Protein AF-A0A529IB33-F1 (afdb_monomer_lite)

Radius of gyration: 16.03 Å; chains: 1; bounding box: 37×23×41 Å

Sequence (66 aa):
YVFEPLVRAHIAAGRLVQILPQSAIEEPGLFLYFPRRASMAPKLRAFIDTAQEIGRASSRTPGRAA

pLDDT: mean 82.41, std 15.03, range [32.84, 97.19]

Structure (mmCIF, N/CA/C/O backbone):
data_AF-A0A529IB33-F1
#
_entry.id   AF-A0A529IB33-F1
#
loop_
_atom_site.group_PDB
_atom_site.id
_atom_site.type_symbol
_atom_site.label_atom_id
_atom_site.label_alt_id
_atom_site.label_comp_id
_atom_site.label_asym_id
_atom_site.label_entity_id
_atom_site.label_seq_id
_atom_site.pdbx_PDB_ins_code
_atom_site.Cartn_x
_atom_site.Cartn_y
_atom_site.Cartn_z
_atom_site.occupancy
_atom_site.B_iso_or_equiv
_atom_site.auth_seq_id
_atom_site.auth_comp_id
_atom_site.a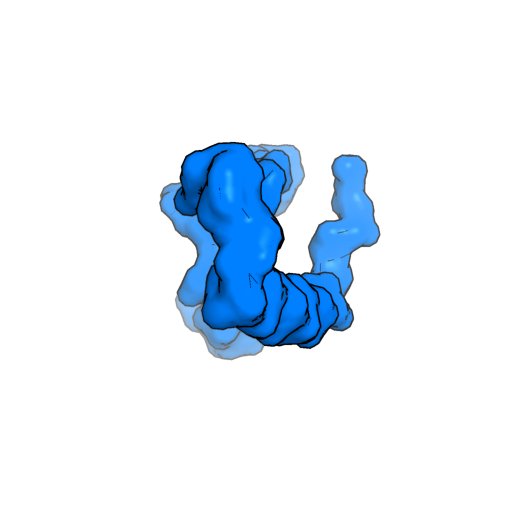uth_asym_id
_atom_site.auth_atom_id
_atom_site.pdbx_PDB_model_num
ATOM 1 N N . TYR A 1 1 ? 0.745 -0.374 17.335 1.00 71.75 1 TYR A N 1
ATOM 2 C CA . TYR A 1 1 ? 0.662 0.671 16.297 1.00 71.75 1 TYR A CA 1
ATOM 3 C C . TYR A 1 1 ? 0.713 -0.026 14.944 1.00 71.75 1 TYR A C 1
ATOM 5 O O . TYR A 1 1 ? 1.562 -0.894 14.786 1.00 71.75 1 TYR A O 1
ATOM 13 N N . VAL A 1 2 ? -0.226 0.240 14.033 1.00 85.69 2 VAL A N 1
ATOM 14 C CA . VAL A 1 2 ? -0.319 -0.404 12.704 1.00 85.69 2 VAL A CA 1
ATOM 15 C C . VAL A 1 2 ? -0.680 0.644 11.658 1.00 85.69 2 VAL A C 1
ATOM 17 O O . VAL A 1 2 ? -1.344 1.624 11.989 1.00 85.69 2 VAL A O 1
ATOM 20 N N . PHE A 1 3 ? -0.272 0.436 10.406 1.00 86.25 3 PHE A N 1
ATOM 21 C CA . PHE A 1 3 ? -0.655 1.325 9.311 1.00 86.25 3 PHE A CA 1
ATOM 22 C C . PHE A 1 3 ? -2.142 1.185 8.992 1.00 86.25 3 PHE A C 1
ATOM 24 O O . PHE A 1 3 ? -2.639 0.075 8.793 1.00 86.25 3 PHE A O 1
ATOM 31 N N . GLU A 1 4 ? -2.834 2.319 8.901 1.00 87.44 4 GLU A N 1
ATOM 32 C CA . GLU A 1 4 ? -4.276 2.375 8.654 1.00 87.44 4 GLU A CA 1
ATOM 33 C C . GLU A 1 4 ? -4.717 1.549 7.428 1.00 87.44 4 GLU A C 1
ATOM 35 O O . GLU A 1 4 ? -5.662 0.767 7.576 1.00 87.44 4 GLU A O 1
ATOM 40 N N . PRO A 1 5 ? -4.013 1.571 6.273 1.00 86.12 5 PRO A N 1
ATOM 41 C CA . PRO A 1 5 ? -4.439 0.803 5.105 1.00 86.12 5 PRO A CA 1
ATOM 42 C C . PRO A 1 5 ? -4.523 -0.709 5.344 1.00 86.12 5 PRO A C 1
ATOM 44 O O . PRO A 1 5 ? -5.336 -1.378 4.712 1.00 86.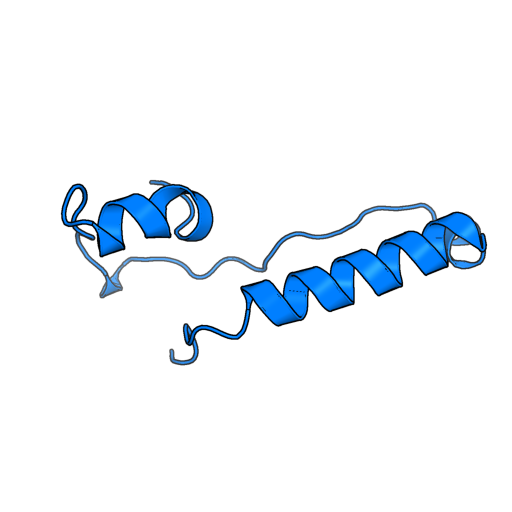12 5 PRO A O 1
ATOM 47 N N . LEU A 1 6 ? -3.725 -1.254 6.272 1.00 88.50 6 LEU A N 1
ATOM 48 C CA . LEU A 1 6 ? -3.723 -2.686 6.591 1.00 88.50 6 LEU A CA 1
ATOM 49 C C . LEU A 1 6 ? -4.951 -3.114 7.403 1.00 88.50 6 LEU A C 1
ATOM 51 O O . LEU A 1 6 ? -5.330 -4.281 7.382 1.00 88.50 6 LEU A O 1
ATOM 55 N N . VAL A 1 7 ? -5.576 -2.181 8.126 1.00 92.25 7 VAL A N 1
ATOM 56 C CA . VAL A 1 7 ? -6.687 -2.462 9.049 1.00 92.25 7 VAL A CA 1
ATOM 57 C C . VAL A 1 7 ? -7.986 -1.753 8.682 1.00 92.25 7 VAL A C 1
ATOM 59 O O . VAL A 1 7 ? -9.013 -2.011 9.310 1.00 92.25 7 VAL A O 1
ATOM 62 N N . ARG A 1 8 ? -7.986 -0.927 7.631 1.00 89.88 8 ARG A N 1
ATOM 63 C CA . ARG A 1 8 ? -9.147 -0.169 7.142 1.00 89.88 8 ARG A CA 1
ATOM 64 C C . ARG A 1 8 ? -10.413 -1.016 7.023 1.00 89.88 8 ARG A C 1
ATOM 66 O O . ARG A 1 8 ? -11.467 -0.617 7.503 1.00 89.88 8 ARG A O 1
ATOM 73 N N . ALA A 1 9 ? -10.310 -2.216 6.447 1.00 92.12 9 ALA A N 1
ATOM 74 C CA . ALA A 1 9 ? -11.450 -3.125 6.292 1.00 92.12 9 ALA A CA 1
ATOM 75 C C . ALA A 1 9 ? -12.017 -3.619 7.636 1.00 92.12 9 ALA A C 1
ATOM 77 O O . ALA A 1 9 ? -13.211 -3.872 7.760 1.00 92.12 9 ALA A O 1
ATOM 78 N N . HIS A 1 10 ? -11.168 -3.764 8.654 1.00 94.56 10 HIS A N 1
ATOM 79 C CA . HIS A 1 10 ? -11.585 -4.176 9.991 1.00 94.56 10 HIS A CA 1
ATOM 80 C C . HIS A 1 10 ? -12.207 -3.018 10.774 1.00 94.56 10 HIS A C 1
ATOM 82 O O . HIS A 1 10 ? -13.179 -3.248 11.490 1.00 94.56 10 HIS A O 1
ATOM 88 N N . ILE A 1 11 ? -11.694 -1.796 10.598 1.00 93.50 11 ILE A N 1
ATOM 89 C CA . ILE A 1 11 ? -12.289 -0.577 11.161 1.00 93.50 11 ILE A CA 1
ATOM 90 C C . ILE A 1 11 ? -13.667 -0.335 10.538 1.00 93.50 11 ILE A C 1
ATOM 92 O O . ILE A 1 11 ? -14.649 -0.188 11.258 1.00 93.50 11 ILE A O 1
ATOM 96 N N . ALA A 1 12 ? -13.770 -0.393 9.206 1.00 93.38 12 ALA A N 1
ATOM 97 C CA . ALA A 1 12 ? -15.037 -0.234 8.491 1.00 93.38 12 ALA A CA 1
ATOM 98 C C . ALA A 1 12 ? -16.078 -1.299 8.882 1.00 93.38 12 ALA A C 1
ATOM 100 O O . ALA A 1 12 ? -17.269 -1.014 8.930 1.00 93.38 12 ALA A O 1
ATOM 101 N N . ALA A 1 13 ? -15.631 -2.518 9.200 1.00 96.62 13 ALA A N 1
ATOM 102 C CA . ALA A 1 13 ? -16.493 -3.595 9.678 1.00 96.62 13 ALA A CA 1
ATOM 103 C C . ALA A 1 13 ? -16.798 -3.540 11.190 1.00 96.62 13 ALA A C 1
ATOM 105 O O . ALA A 1 13 ? -17.395 -4.480 11.711 1.00 96.62 13 ALA A O 1
ATOM 106 N N . GLY A 1 14 ? -16.337 -2.512 11.914 1.00 95.81 14 GLY A N 1
ATOM 107 C CA . GLY A 1 14 ? -16.534 -2.373 13.362 1.00 95.81 14 GLY A CA 1
ATOM 108 C C . GLY A 1 14 ? -15.795 -3.412 14.215 1.00 95.81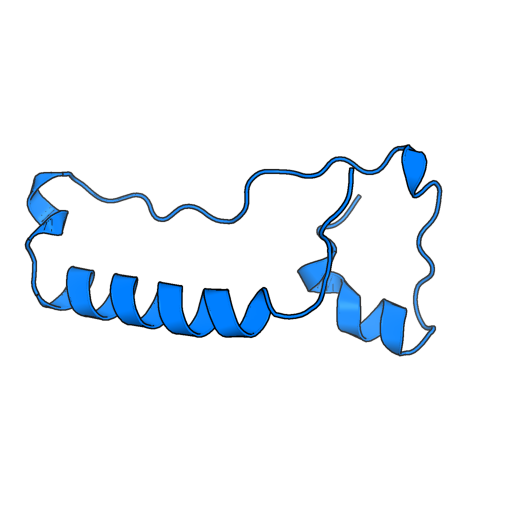 14 GLY A C 1
ATOM 109 O O . GLY A 1 14 ? -16.021 -3.498 15.417 1.00 95.81 14 GLY A O 1
ATOM 110 N N . ARG A 1 15 ? -14.900 -4.208 13.615 1.00 97.19 15 ARG A N 1
ATOM 111 C CA . ARG A 1 15 ? -14.074 -5.198 14.330 1.00 97.19 15 ARG A CA 1
ATOM 112 C C . ARG A 1 15 ? -12.903 -4.553 15.064 1.00 97.19 15 ARG A C 1
ATOM 114 O O . ARG A 1 15 ? -12.343 -5.167 15.964 1.00 97.19 15 ARG A O 1
ATOM 121 N N . LEU A 1 16 ? -12.506 -3.352 14.643 1.00 95.75 16 LEU A N 1
ATOM 122 C CA . LEU A 1 16 ? -11.471 -2.540 15.273 1.00 95.75 16 LEU A CA 1
ATOM 123 C C . LEU A 1 16 ? -11.971 -1.108 15.463 1.00 95.75 16 LEU A C 1
ATOM 125 O O . LEU A 1 16 ? -12.737 -0.600 14.647 1.00 95.75 16 LEU A O 1
ATOM 129 N N . VAL A 1 17 ? -11.479 -0.453 16.513 1.00 93.56 17 VAL A N 1
ATOM 130 C CA . VAL A 1 17 ? -11.709 0.967 16.792 1.00 93.56 17 VAL A CA 1
ATOM 131 C C . VAL A 1 17 ? -10.364 1.686 16.891 1.00 93.56 17 VAL A C 1
ATOM 133 O O . VAL A 1 17 ? -9.410 1.155 17.462 1.00 93.56 17 VAL A O 1
ATOM 136 N N . GLN A 1 18 ? -10.271 2.885 16.319 1.00 90.38 18 GLN A N 1
ATOM 137 C CA . GLN A 1 18 ? -9.096 3.737 16.477 1.00 90.38 18 GLN A CA 1
ATOM 138 C C . GLN A 1 18 ? -9.121 4.392 17.861 1.00 90.38 18 GLN A C 1
ATOM 140 O O . GLN A 1 18 ? -10.117 4.996 18.253 1.00 90.38 18 GLN A O 1
ATOM 145 N N . ILE A 1 19 ? -8.007 4.304 18.582 1.00 92.56 19 ILE A N 1
ATOM 146 C CA . ILE A 1 19 ? -7.807 4.971 19.872 1.00 92.56 19 ILE A CA 1
ATOM 147 C C . ILE A 1 19 ? -6.787 6.098 19.715 1.00 92.56 19 ILE A C 1
ATOM 149 O O . ILE A 1 19 ? -5.824 5.950 18.965 1.00 92.56 19 ILE A O 1
ATOM 153 N N . LEU A 1 20 ? -7.007 7.213 20.421 1.00 91.44 20 LEU A N 1
ATOM 154 C CA . LEU A 1 20 ? -6.141 8.403 20.406 1.00 91.44 20 LEU A CA 1
ATOM 155 C C . LEU A 1 20 ? -5.842 8.941 18.986 1.00 91.44 20 LEU A C 1
ATOM 157 O O . LEU A 1 20 ? -4.677 9.063 18.606 1.00 91.44 20 LEU A O 1
ATOM 161 N N . PRO A 1 21 ? -6.865 9.294 18.183 1.00 87.12 21 PRO A N 1
ATOM 162 C CA . PRO A 1 21 ? -6.663 9.724 16.796 1.00 87.12 21 PRO A CA 1
ATOM 163 C C . PRO A 1 21 ? -5.783 10.977 16.667 1.00 87.12 21 PRO A C 1
ATOM 165 O O . PRO A 1 21 ? -5.074 11.120 15.681 1.00 87.12 21 PRO A O 1
ATOM 168 N N . GLN A 1 22 ? -5.774 11.847 17.680 1.00 88.12 22 GLN A N 1
ATOM 169 C CA . GLN A 1 22 ? -4.964 13.072 17.710 1.00 88.12 22 GLN A CA 1
ATOM 170 C C . GLN A 1 22 ? -3.462 12.816 17.896 1.00 88.12 22 GLN A C 1
ATOM 172 O O . GLN A 1 22 ? -2.657 13.705 17.650 1.00 88.12 22 GLN A O 1
ATOM 177 N N . SER A 1 23 ? -3.082 11.623 18.358 1.00 87.81 23 SER A N 1
ATOM 178 C CA . SER A 1 23 ? -1.681 11.222 18.524 1.00 87.81 23 SER A CA 1
ATOM 179 C C . SER A 1 23 ? -1.182 10.357 17.364 1.00 87.81 23 SER A C 1
ATOM 181 O O . SER A 1 23 ? -0.046 9.888 17.403 1.00 87.81 23 SER A O 1
ATOM 183 N N . ALA A 1 24 ? -2.026 10.094 16.360 1.00 87.62 24 ALA A N 1
ATOM 184 C CA . ALA A 1 24 ? -1.629 9.345 15.178 1.00 87.62 24 ALA A CA 1
ATOM 185 C C . ALA A 1 24 ? -0.678 10.185 14.317 1.00 87.62 24 ALA A C 1
ATOM 187 O O . ALA A 1 24 ? -0.895 11.378 14.121 1.00 87.62 24 ALA A O 1
ATOM 188 N N . ILE A 1 25 ? 0.373 9.545 13.807 1.00 85.44 25 ILE A N 1
ATOM 189 C CA . ILE A 1 25 ? 1.373 10.191 12.960 1.00 85.44 25 ILE A CA 1
ATOM 190 C C . ILE A 1 25 ? 1.078 9.823 11.511 1.00 85.44 25 ILE A C 1
ATOM 192 O O . ILE A 1 25 ? 0.960 8.639 11.177 1.00 85.44 25 ILE A O 1
ATOM 196 N N . GLU A 1 26 ? 0.981 10.838 10.657 1.00 83.56 26 GLU A N 1
ATOM 197 C CA . GLU A 1 26 ? 0.994 10.642 9.214 1.00 83.56 26 GLU A CA 1
ATOM 198 C C . GLU A 1 26 ? 2.435 10.455 8.744 1.00 83.56 26 GLU A C 1
ATOM 200 O O . GLU A 1 26 ? 3.267 11.356 8.834 1.00 83.56 26 GLU A O 1
ATOM 205 N N . GLU A 1 27 ? 2.725 9.259 8.245 1.00 80.94 27 GLU A N 1
ATOM 206 C CA . GLU A 1 27 ? 4.015 8.946 7.645 1.00 80.94 27 GLU A CA 1
ATOM 207 C C . GLU A 1 27 ? 3.928 9.102 6.124 1.00 80.94 27 GLU A C 1
ATOM 209 O O . GLU A 1 27 ? 2.903 8.744 5.523 1.00 80.94 27 GLU A O 1
ATOM 214 N N . PRO A 1 28 ? 4.997 9.584 5.466 1.00 77.19 28 PRO A N 1
ATOM 215 C CA . PRO A 1 28 ? 5.078 9.550 4.019 1.00 77.19 28 PRO A CA 1
ATOM 216 C C . PRO A 1 28 ? 4.833 8.122 3.520 1.00 77.19 28 PRO A C 1
ATOM 218 O O . PRO A 1 28 ? 5.341 7.153 4.085 1.00 77.19 28 PRO A O 1
ATOM 221 N N . GLY A 1 29 ? 4.015 7.996 2.474 1.00 79.00 29 GLY A N 1
ATOM 222 C CA . GLY A 1 29 ? 3.610 6.701 1.934 1.00 79.00 29 GLY A CA 1
ATOM 223 C C . GLY A 1 29 ? 4.771 5.859 1.391 1.00 79.00 29 GLY A C 1
ATOM 224 O O . GLY A 1 29 ? 5.949 6.171 1.527 1.00 79.00 29 GLY A O 1
ATOM 225 N N . LEU A 1 30 ? 4.435 4.755 0.729 1.00 82.38 30 LEU A N 1
ATOM 226 C CA . LEU A 1 30 ? 5.437 3.832 0.196 1.00 82.38 30 LEU A CA 1
ATOM 227 C C . LEU A 1 30 ? 6.308 4.485 -0.892 1.00 82.38 30 LEU A C 1
ATOM 229 O O . LEU A 1 30 ? 5.802 5.155 -1.793 1.00 82.38 30 LEU A O 1
ATOM 233 N N . PHE A 1 31 ? 7.612 4.201 -0.852 1.00 85.44 31 PHE A N 1
ATOM 234 C CA . PHE A 1 31 ? 8.585 4.649 -1.849 1.00 85.44 31 PHE A CA 1
ATOM 235 C C . PHE A 1 31 ? 9.136 3.471 -2.655 1.00 85.44 31 PHE A C 1
ATOM 237 O O . PHE A 1 31 ? 9.422 2.404 -2.114 1.00 85.44 31 PHE A O 1
ATOM 244 N N . LEU A 1 32 ? 9.341 3.685 -3.956 1.00 87.12 32 LEU A N 1
ATOM 245 C CA . LEU A 1 32 ? 10.036 2.744 -4.834 1.00 87.12 32 LEU A CA 1
ATOM 246 C C . LEU A 1 32 ? 11.501 3.161 -4.973 1.00 87.12 32 LEU A C 1
ATOM 248 O O . LEU A 1 32 ? 11.793 4.236 -5.495 1.00 87.12 32 LEU A O 1
ATOM 252 N N . TYR A 1 33 ? 12.420 2.297 -4.542 1.00 90.44 33 TYR A N 1
ATOM 253 C CA . TYR A 1 33 ? 13.858 2.527 -4.666 1.00 90.44 33 TYR A CA 1
ATOM 254 C C . TYR A 1 33 ? 14.439 1.752 -5.851 1.00 90.44 33 TYR A C 1
ATOM 256 O O . TYR A 1 33 ? 14.302 0.533 -5.940 1.00 90.44 33 TYR A O 1
ATOM 264 N N . PHE A 1 34 ? 15.111 2.457 -6.761 1.00 88.81 34 PHE A N 1
ATOM 265 C CA . PHE A 1 34 ? 15.783 1.861 -7.913 1.00 88.81 34 PHE A CA 1
ATOM 266 C C . PHE A 1 34 ? 16.988 2.707 -8.358 1.00 88.81 34 PHE A C 1
ATOM 268 O O . PHE A 1 34 ? 17.003 3.923 -8.152 1.00 88.81 34 PHE A O 1
ATOM 275 N N . PRO A 1 35 ? 18.011 2.104 -8.998 1.00 89.00 35 PRO A N 1
ATOM 276 C CA . PRO A 1 35 ? 19.169 2.846 -9.490 1.00 89.00 35 PRO A CA 1
ATOM 277 C C . PRO A 1 35 ? 18.775 3.908 -10.521 1.00 89.00 35 PRO A C 1
ATOM 279 O O . PRO A 1 35 ? 17.991 3.631 -11.427 1.00 89.00 35 PRO A O 1
ATOM 282 N N . ARG A 1 36 ? 19.406 5.090 -10.480 1.00 82.00 36 ARG A N 1
ATOM 283 C CA . ARG A 1 36 ? 19.114 6.197 -11.414 1.00 82.00 36 ARG A CA 1
ATOM 284 C C . ARG A 1 36 ? 19.187 5.797 -12.891 1.00 82.00 36 ARG A C 1
ATOM 286 O O . ARG A 1 36 ? 18.388 6.275 -13.678 1.00 82.00 36 ARG A O 1
ATOM 293 N N . ARG A 1 37 ? 20.102 4.901 -13.272 1.00 81.19 37 ARG A N 1
ATOM 294 C CA . ARG A 1 37 ? 20.214 4.379 -14.650 1.00 81.19 37 ARG A CA 1
ATOM 295 C C . ARG A 1 37 ? 19.050 3.472 -15.068 1.00 81.19 37 ARG A C 1
ATOM 297 O O . ARG A 1 37 ? 18.758 3.364 -16.251 1.00 81.19 37 ARG A O 1
ATOM 304 N N . ALA A 1 38 ? 18.394 2.821 -14.108 1.00 78.62 38 ALA A N 1
ATOM 305 C CA . ALA A 1 38 ? 17.271 1.925 -14.363 1.00 78.62 38 ALA A CA 1
ATOM 306 C C . ALA A 1 38 ? 15.964 2.691 -14.613 1.00 78.62 38 ALA A C 1
ATOM 308 O O . ALA A 1 38 ? 15.037 2.112 -15.169 1.00 78.62 38 ALA A O 1
ATOM 309 N N . SER A 1 39 ? 15.898 3.985 -14.269 1.00 76.56 39 SER A N 1
ATOM 310 C CA . SER A 1 39 ? 14.710 4.831 -14.468 1.00 76.56 39 SER A CA 1
ATOM 311 C C . SER A 1 39 ? 14.243 4.902 -15.928 1.00 76.56 39 SER A C 1
ATOM 313 O O . SER A 1 39 ? 13.057 5.097 -16.178 1.00 76.56 39 SER A O 1
ATOM 315 N N . MET A 1 40 ? 15.167 4.710 -16.877 1.00 82.25 40 MET A N 1
ATOM 316 C CA . MET A 1 40 ? 14.911 4.723 -18.320 1.00 82.25 40 MET A CA 1
ATOM 317 C C . MET A 1 40 ? 14.538 3.345 -18.884 1.00 82.25 40 MET A C 1
ATOM 319 O O . MET A 1 40 ? 14.214 3.237 -20.064 1.00 82.25 40 MET A O 1
ATOM 323 N N . ALA A 1 41 ? 14.595 2.277 -18.081 1.00 92.06 41 ALA A N 1
ATOM 324 C CA . ALA A 1 41 ? 14.248 0.940 -18.547 1.00 92.06 41 ALA A CA 1
ATOM 325 C C . ALA A 1 41 ? 12.728 0.851 -18.799 1.00 92.06 41 ALA A C 1
ATOM 327 O O . ALA A 1 41 ? 11.956 1.050 -17.855 1.00 92.06 41 ALA A O 1
ATOM 328 N N . PRO A 1 42 ? 12.266 0.483 -20.014 1.00 92.44 42 PRO A N 1
ATOM 329 C CA . PRO A 1 42 ? 10.840 0.508 -20.359 1.00 92.44 42 PRO A CA 1
ATOM 330 C C . PRO A 1 42 ? 9.952 -0.301 -19.405 1.00 92.44 42 PRO A C 1
ATOM 332 O O . PRO A 1 42 ? 8.876 0.147 -19.020 1.00 92.44 42 PRO A O 1
ATOM 335 N N . LYS A 1 43 ? 10.432 -1.467 -18.952 1.00 92.81 43 LYS A N 1
ATOM 336 C CA . LYS A 1 43 ? 9.707 -2.319 -17.995 1.00 92.81 43 LYS A CA 1
ATOM 337 C C . LYS A 1 43 ? 9.538 -1.659 -16.625 1.00 92.81 43 LYS A C 1
ATOM 339 O O . LYS A 1 43 ? 8.469 -1.763 -16.033 1.00 92.81 43 LYS A O 1
ATOM 344 N N . LEU A 1 44 ? 10.571 -0.972 -16.128 1.00 91.50 44 LEU A N 1
ATOM 345 C CA . LEU A 1 44 ? 10.483 -0.271 -14.847 1.00 91.50 44 LEU A CA 1
ATOM 346 C C . LEU A 1 44 ? 9.545 0.928 -14.957 1.00 91.50 44 LEU A C 1
ATOM 348 O O . LEU A 1 44 ? 8.765 1.173 -14.043 1.00 91.50 44 LEU A O 1
ATOM 352 N N . ARG A 1 45 ? 9.586 1.644 -16.085 1.00 89.56 45 ARG A N 1
ATOM 353 C CA . ARG A 1 45 ? 8.681 2.766 -16.313 1.00 89.56 45 ARG A CA 1
ATOM 354 C C . ARG A 1 45 ? 7.222 2.316 -16.323 1.00 89.56 45 ARG A C 1
ATOM 356 O O . ARG A 1 45 ? 6.437 2.856 -15.555 1.00 89.56 45 ARG A O 1
ATOM 363 N N . ALA A 1 46 ? 6.906 1.267 -17.083 1.00 93.19 46 ALA A N 1
ATOM 364 C CA . ALA A 1 46 ? 5.567 0.683 -17.111 1.00 93.19 46 ALA A CA 1
ATOM 365 C C . ALA A 1 46 ? 5.095 0.236 -15.715 1.00 93.19 46 ALA A C 1
ATOM 367 O O . ALA A 1 46 ? 3.949 0.478 -15.338 1.00 93.19 46 ALA A O 1
ATOM 368 N N . PHE A 1 47 ? 5.986 -0.365 -14.918 1.00 92.75 47 PHE A N 1
ATOM 369 C CA . PHE A 1 47 ? 5.682 -0.730 -13.536 1.00 92.75 47 PHE A CA 1
ATOM 370 C C . PHE A 1 47 ? 5.382 0.493 -12.660 1.00 92.75 47 PHE A C 1
ATOM 372 O O . PHE A 1 47 ? 4.381 0.493 -11.951 1.00 92.75 47 PHE A O 1
ATOM 379 N N . ILE A 1 48 ? 6.219 1.536 -12.716 1.00 91.50 48 ILE A N 1
ATOM 380 C CA . ILE A 1 48 ? 6.014 2.775 -11.950 1.00 91.50 48 ILE A CA 1
ATOM 381 C C . ILE A 1 48 ? 4.689 3.429 -12.338 1.00 91.50 48 ILE A C 1
ATOM 383 O O . ILE A 1 48 ? 3.930 3.814 -11.452 1.00 91.50 48 ILE A O 1
ATOM 387 N N . ASP A 1 49 ? 4.396 3.529 -13.634 1.00 91.44 49 ASP A N 1
ATOM 388 C CA . ASP A 1 49 ? 3.165 4.146 -14.130 1.00 91.44 49 ASP A CA 1
ATOM 389 C C . ASP A 1 49 ? 1.931 3.366 -13.629 1.00 91.44 49 ASP A C 1
ATOM 391 O O . ASP A 1 49 ? 1.008 3.961 -13.069 1.00 91.44 49 ASP A O 1
ATOM 395 N N . THR A 1 50 ? 1.970 2.029 -13.696 1.00 93.31 50 THR A N 1
ATOM 396 C CA . THR A 1 50 ? 0.909 1.147 -13.169 1.00 93.31 50 THR A CA 1
ATOM 397 C C . THR A 1 50 ? 0.760 1.283 -11.650 1.00 93.31 50 THR A C 1
ATOM 399 O O . THR A 1 50 ? -0.346 1.417 -11.128 1.00 93.31 50 THR A O 1
ATOM 402 N N . ALA A 1 51 ? 1.872 1.285 -10.911 1.00 90.81 51 ALA A N 1
ATOM 403 C CA . ALA A 1 51 ? 1.868 1.442 -9.460 1.00 90.81 51 ALA A CA 1
ATOM 404 C C . ALA A 1 51 ? 1.311 2.810 -9.035 1.00 90.81 51 ALA A C 1
ATOM 406 O O . ALA A 1 51 ? 0.578 2.893 -8.050 1.00 90.81 51 ALA A O 1
ATOM 407 N N . GLN A 1 52 ? 1.607 3.877 -9.782 1.00 87.75 52 GLN A N 1
ATOM 408 C CA . GLN A 1 52 ? 1.032 5.201 -9.547 1.00 87.75 52 GLN A CA 1
ATOM 409 C C . GLN A 1 52 ? -0.470 5.235 -9.841 1.00 87.75 52 GLN A C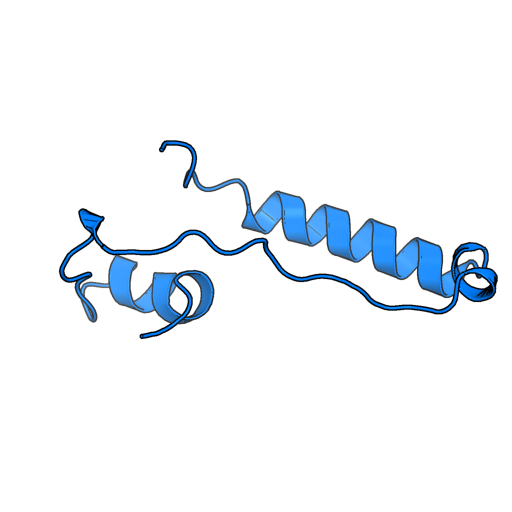 1
ATOM 411 O O . GLN A 1 52 ? -1.217 5.861 -9.090 1.00 87.75 52 GLN A O 1
ATOM 416 N N . GLU A 1 53 ? -0.931 4.577 -10.904 1.00 89.19 53 GLU A N 1
ATOM 417 C CA . GLU A 1 53 ? -2.355 4.475 -11.231 1.00 89.19 53 GLU A CA 1
ATOM 418 C C . GLU A 1 53 ? -3.138 3.750 -10.127 1.00 89.19 53 GLU A C 1
ATOM 420 O O . GLU A 1 53 ? -4.123 4.286 -9.607 1.00 89.19 53 GLU A O 1
ATOM 425 N N . ILE A 1 54 ? -2.644 2.585 -9.698 1.00 87.25 54 ILE A N 1
ATOM 426 C CA . ILE A 1 54 ? -3.225 1.809 -8.596 1.00 87.25 54 ILE A CA 1
ATOM 427 C C . ILE A 1 54 ? -3.159 2.610 -7.291 1.00 87.25 54 ILE A C 1
ATOM 429 O O . ILE A 1 54 ? -4.152 2.713 -6.573 1.00 87.25 54 ILE A O 1
ATOM 433 N N . GLY A 1 55 ? -2.019 3.241 -6.996 1.00 82.50 55 GLY A N 1
ATOM 434 C CA . GLY A 1 55 ? -1.833 4.065 -5.802 1.00 82.50 55 GLY A CA 1
ATOM 435 C C . GLY A 1 55 ? -2.826 5.227 -5.725 1.00 82.50 55 GLY A C 1
ATOM 436 O O . GLY A 1 55 ? -3.427 5.448 -4.676 1.00 82.50 55 GLY A O 1
ATOM 437 N N . ARG A 1 56 ? -3.082 5.918 -6.846 1.00 77.25 56 ARG A N 1
ATOM 438 C CA . ARG A 1 56 ? -4.107 6.975 -6.942 1.00 77.25 56 ARG A CA 1
ATOM 439 C C . ARG A 1 56 ? -5.532 6.448 -6.772 1.00 77.25 56 ARG A C 1
ATOM 441 O O . ARG A 1 56 ? -6.417 7.203 -6.372 1.00 77.25 56 ARG A O 1
ATOM 448 N N . ALA A 1 57 ? -5.799 5.194 -7.132 1.00 70.88 57 ALA A N 1
ATOM 449 C CA . ALA A 1 57 ? -7.084 4.552 -6.858 1.00 70.88 57 ALA A CA 1
ATOM 450 C C . ALA A 1 57 ? -7.258 4.258 -5.367 1.00 70.88 57 ALA A C 1
ATOM 452 O O . ALA A 1 57 ? -8.316 4.542 -4.809 1.00 70.88 57 ALA A O 1
ATOM 453 N N . SER 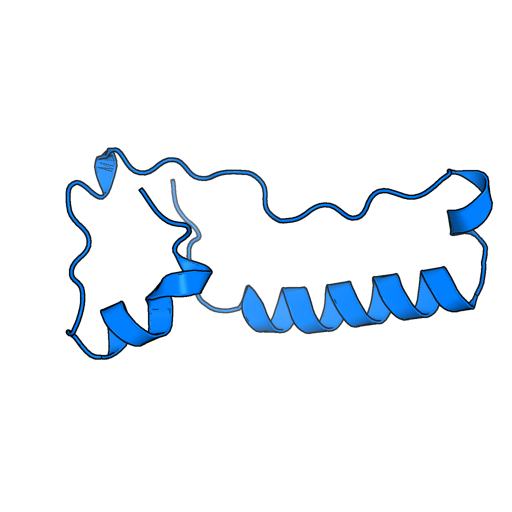A 1 58 ? -6.194 3.801 -4.713 1.00 65.81 58 SER A N 1
ATOM 454 C CA . SER A 1 58 ? -6.166 3.546 -3.273 1.00 65.81 58 SER A CA 1
ATOM 455 C C . SER A 1 58 ? -6.198 4.828 -2.430 1.00 65.81 58 SER A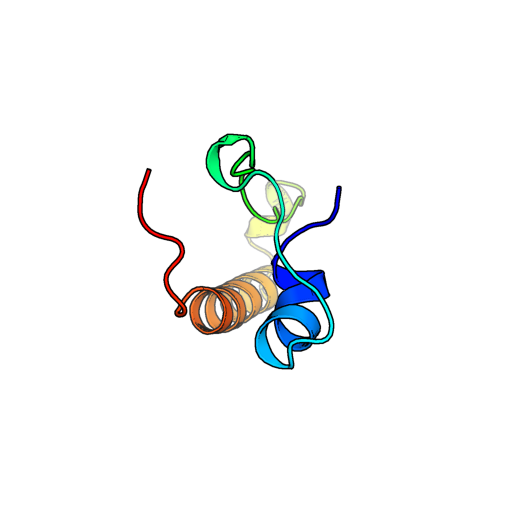 C 1
ATOM 457 O O . SER A 1 58 ? -6.757 4.822 -1.338 1.00 65.81 58 SER A O 1
ATOM 459 N N . SER A 1 59 ? -5.655 5.947 -2.929 1.00 61.97 59 SER A N 1
ATOM 460 C CA . SER A 1 59 ? -5.609 7.236 -2.217 1.00 61.97 59 SER A CA 1
ATOM 461 C C . SER A 1 59 ? -6.876 8.090 -2.360 1.00 61.97 59 SER A C 1
ATOM 463 O O . SER A 1 59 ? -6.964 9.158 -1.760 1.00 61.97 59 SER A O 1
ATOM 465 N N . ARG A 1 60 ? -7.863 7.665 -3.163 1.00 54.44 60 ARG A N 1
ATOM 466 C CA . ARG A 1 60 ? -9.115 8.410 -3.414 1.00 54.44 60 ARG A CA 1
ATOM 467 C C . ARG A 1 60 ? -10.131 8.363 -2.261 1.00 54.44 60 ARG A C 1
ATOM 469 O O . ARG A 1 60 ? -11.258 8.812 -2.432 1.00 54.44 60 ARG A O 1
ATOM 476 N N . THR A 1 61 ? -9.735 7.878 -1.084 1.00 47.41 61 THR A N 1
ATOM 477 C CA . THR A 1 61 ? -10.551 7.924 0.140 1.00 47.41 61 THR A CA 1
ATOM 478 C C . THR A 1 61 ? -9.879 8.866 1.144 1.00 47.41 61 THR A C 1
ATOM 480 O O . THR A 1 61 ? -8.695 8.684 1.429 1.00 47.41 61 THR A O 1
ATOM 483 N N . PRO A 1 62 ? -10.577 9.906 1.635 1.00 45.62 62 PRO A N 1
ATOM 484 C CA . PRO A 1 62 ? -9.943 11.097 2.179 1.00 45.62 62 PRO A CA 1
ATOM 485 C C . PRO A 1 62 ? -9.354 10.835 3.567 1.00 45.62 62 PRO A C 1
ATOM 487 O O . PRO A 1 62 ? -10.073 10.680 4.545 1.00 45.62 62 PRO A O 1
ATOM 490 N N . GLY A 1 63 ? -8.028 10.838 3.640 1.00 46.25 63 GLY A N 1
ATOM 491 C CA . GLY A 1 63 ? -7.267 11.326 4.788 1.00 46.25 63 GLY A CA 1
ATOM 492 C C . GLY A 1 63 ? -6.544 12.587 4.333 1.00 46.25 63 GLY A C 1
ATOM 493 O O . GLY A 1 63 ? -5.362 12.553 4.029 1.00 46.25 63 GLY A O 1
ATOM 494 N N . ARG A 1 64 ? -7.299 13.666 4.107 1.00 47.94 64 ARG A N 1
ATOM 495 C CA . ARG A 1 64 ? -6.758 14.995 3.806 1.00 47.94 64 ARG A CA 1
ATOM 496 C C . ARG A 1 64 ? -7.316 15.942 4.850 1.00 47.94 64 ARG A C 1
ATOM 498 O O . ARG A 1 64 ? -8.382 16.503 4.625 1.00 47.94 64 ARG A O 1
ATOM 505 N N . ALA A 1 65 ? -6.615 16.051 5.972 1.00 35.16 65 ALA A N 1
ATOM 506 C CA . ALA A 1 65 ? -6.534 17.234 6.828 1.00 35.16 65 ALA A CA 1
ATOM 507 C C . ALA A 1 65 ? -5.810 16.867 8.131 1.00 35.16 65 ALA A C 1
ATOM 509 O O . ALA A 1 65 ? -6.420 16.257 9.008 1.00 35.16 65 ALA A O 1
ATOM 510 N N . ALA A 1 66 ? -4.560 17.304 8.259 1.00 32.84 66 ALA A N 1
ATOM 511 C CA . ALA A 1 66 ? -4.092 18.147 9.359 1.00 32.84 66 ALA A CA 1
ATOM 512 C C . ALA A 1 66 ? -2.760 18.785 8.948 1.00 32.84 66 ALA A C 1
ATOM 514 O O . ALA A 1 66 ? -1.828 18.029 8.605 1.00 32.84 66 ALA A O 1
#

Secondary structure (DSSP, 8-state):
---HHHHHHHHHTTS-----GGG------------GGGGG-HHHHHHHHHHHHHHHHHT-S-----

Foldseek 3Di:
DDDCVVCVVCVVVVVDDDDPPVPDDDDDDDDDDDDPVCCPPPVVVVVVVVCVVVVVVVCPPDPDDD